Protein AF-A0A920BZV1-F1 (afdb_monomer_lite)

Radius of gyration: 16.56 Å; chains: 1; bounding box: 39×36×45 Å

Secondary structure (DSSP, 8-state):
----SS-SSEEEEEEE-S-HHHHHHHHHHHTT----TTS--SSEEEE---SSSEEEEE--TT-TT---S--SS-SEEE--S-HHHHHHHHHHTTPPPSS-------

Sequence (106 aa):
MEKTAIKNQMNSVFVHVTNLKASAKWYCDLLALQVDLDKIVSPVFNVPVVGTTSLTLDDHAFDPDFQHKPSLSAIFNFYTSDIDEAYYWVEEKGIELCEKLREQAI

Structure (mmCIF, N/CA/C/O backbone):
data_AF-A0A920BZV1-F1
#
_entry.id   AF-A0A920BZV1-F1
#
loop_
_atom_site.group_PDB
_atom_site.id
_atom_site.type_symbol
_atom_site.label_atom_id
_atom_site.label_alt_id
_atom_site.label_comp_id
_atom_site.label_asym_id
_atom_site.label_entity_id
_atom_site.label_seq_id
_atom_site.pdbx_PDB_ins_code
_atom_site.Cartn_x
_atom_site.Cartn_y
_atom_site.Cartn_z
_atom_site.occupancy
_atom_site.B_iso_or_equiv
_atom_site.auth_seq_id
_atom_site.auth_comp_id
_atom_site.auth_asym_id
_atom_site.auth_atom_id
_atom_site.pdbx_PDB_model_num
ATOM 1 N N . MET A 1 1 ? -21.472 -3.747 19.880 1.00 49.97 1 MET A N 1
ATOM 2 C CA . MET A 1 1 ? -20.075 -3.560 19.438 1.00 49.97 1 MET A CA 1
ATOM 3 C C . MET A 1 1 ? -19.774 -2.086 19.607 1.00 49.97 1 MET A C 1
ATOM 5 O O . MET A 1 1 ? -20.608 -1.297 19.177 1.00 49.97 1 MET A O 1
ATOM 9 N N . GLU A 1 2 ? -18.690 -1.713 20.287 1.00 58.50 2 GLU A N 1
ATOM 10 C CA . GLU A 1 2 ? -18.301 -0.299 20.352 1.00 58.50 2 GLU A CA 1
ATOM 11 C C . GLU A 1 2 ? -18.078 0.240 18.936 1.00 58.50 2 GLU A C 1
ATOM 13 O O . GLU A 1 2 ? -17.538 -0.454 18.070 1.00 58.50 2 GLU A O 1
ATOM 18 N N . LYS A 1 3 ? -18.545 1.465 18.693 1.00 70.62 3 LYS A N 1
ATOM 19 C CA . LYS A 1 3 ? -18.282 2.182 17.450 1.00 70.62 3 LYS A CA 1
ATOM 20 C C . LYS A 1 3 ? -16.810 2.604 17.493 1.00 70.62 3 LYS A C 1
ATOM 22 O O . LYS A 1 3 ? -16.430 3.356 18.378 1.00 70.62 3 LYS A O 1
ATOM 27 N N . THR A 1 4 ? -15.993 2.073 16.588 1.00 83.38 4 THR A N 1
ATOM 28 C CA . THR A 1 4 ? -14.584 2.458 16.420 1.00 83.38 4 THR A CA 1
ATOM 29 C C . THR A 1 4 ? -14.441 3.249 15.127 1.00 83.38 4 THR A C 1
ATOM 31 O O . THR A 1 4 ? -15.018 2.856 14.110 1.00 83.38 4 THR A O 1
ATOM 34 N N . ALA A 1 5 ? -13.676 4.340 15.162 1.00 93.06 5 ALA A N 1
ATOM 35 C CA . ALA A 1 5 ? -13.359 5.129 13.973 1.00 93.06 5 ALA A CA 1
ATOM 36 C C . ALA A 1 5 ? -12.414 4.375 13.016 1.00 93.06 5 ALA A C 1
ATOM 38 O O . ALA A 1 5 ? -12.453 4.563 11.806 1.00 93.06 5 ALA A O 1
ATOM 39 N N . ILE A 1 6 ? -11.618 3.439 13.546 1.00 94.81 6 ILE A N 1
ATOM 40 C CA . ILE A 1 6 ? -10.733 2.561 12.771 1.00 94.81 6 ILE A CA 1
ATOM 41 C C . ILE A 1 6 ? -11.358 1.171 12.703 1.00 94.81 6 ILE A C 1
ATOM 43 O O . ILE A 1 6 ? -11.597 0.539 13.739 1.00 94.81 6 ILE A O 1
ATOM 47 N N . LYS A 1 7 ? -11.623 0.667 11.496 1.00 93.75 7 LYS A N 1
ATOM 48 C CA . LYS A 1 7 ? -12.198 -0.669 11.315 1.00 93.75 7 LYS A CA 1
ATOM 49 C C . LYS A 1 7 ? -11.130 -1.740 11.503 1.00 93.75 7 LYS A C 1
ATOM 51 O O . LYS A 1 7 ? -9.989 -1.584 11.076 1.00 93.75 7 LYS A O 1
ATOM 56 N N . ASN A 1 8 ? -11.536 -2.883 12.054 1.00 93.88 8 ASN A N 1
ATOM 57 C CA . ASN A 1 8 ? -10.738 -4.110 12.035 1.00 93.88 8 ASN A CA 1
ATOM 58 C C . ASN A 1 8 ? -10.724 -4.711 10.613 1.00 93.88 8 ASN A C 1
ATOM 60 O O . ASN A 1 8 ? -11.364 -5.725 10.341 1.00 93.88 8 ASN A O 1
ATOM 64 N N . GLN A 1 9 ? -10.078 -4.004 9.686 1.00 94.94 9 GLN A N 1
ATOM 65 C CA . GLN A 1 9 ? -9.972 -4.333 8.270 1.00 94.94 9 GLN A CA 1
ATOM 66 C C . GLN A 1 9 ? -8.687 -3.706 7.720 1.00 94.94 9 GLN A C 1
ATOM 68 O O . GLN A 1 9 ? -8.476 -2.503 7.867 1.00 94.94 9 GLN A O 1
ATOM 73 N N . MET A 1 10 ? -7.848 -4.500 7.054 1.00 95.31 10 MET A N 1
ATOM 74 C CA . MET A 1 10 ? -6.709 -3.964 6.303 1.00 95.31 10 MET A CA 1
ATOM 75 C C . MET A 1 10 ? -7.201 -3.222 5.062 1.00 95.31 10 MET A C 1
ATOM 77 O O . MET A 1 10 ? -8.041 -3.744 4.324 1.00 95.31 10 MET A O 1
ATOM 81 N N . ASN A 1 11 ? -6.648 -2.040 4.809 1.00 95.94 11 ASN A N 1
ATOM 82 C CA . ASN A 1 11 ? -6.991 -1.244 3.635 1.00 95.94 11 ASN A CA 1
ATOM 83 C C . ASN A 1 11 ? -5.925 -1.342 2.537 1.00 95.94 11 ASN A C 1
ATOM 85 O O . ASN A 1 11 ? -6.267 -1.690 1.413 1.00 95.94 11 ASN A O 1
ATOM 89 N N . SER A 1 12 ? -4.644 -1.145 2.852 1.00 95.25 12 SER A N 1
ATOM 90 C CA . SER A 1 12 ? -3.562 -1.321 1.873 1.00 95.25 12 SER A CA 1
ATOM 91 C C . SER A 1 12 ? -2.326 -1.964 2.483 1.00 95.25 12 SER A C 1
ATOM 93 O O . SER A 1 12 ? -2.041 -1.740 3.659 1.00 95.25 12 SER A O 1
ATOM 95 N N . VAL A 1 13 ? -1.591 -2.718 1.665 1.00 95.88 13 VAL A N 1
ATOM 96 C CA . VAL A 1 13 ? -0.232 -3.209 1.926 1.00 95.88 13 VAL A CA 1
ATOM 97 C C . VAL A 1 13 ? 0.732 -2.548 0.941 1.00 95.88 13 VAL A C 1
ATOM 99 O O . VAL A 1 13 ? 0.457 -2.481 -0.259 1.00 95.88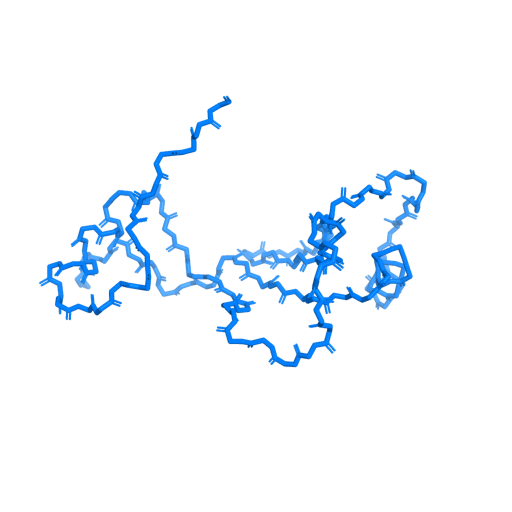 13 VAL A O 1
ATOM 102 N N . PHE A 1 14 ? 1.874 -2.097 1.450 1.00 93.94 14 PHE A N 1
ATOM 103 C CA . PHE A 1 14 ? 2.935 -1.444 0.693 1.00 93.94 14 PHE A CA 1
ATOM 104 C C . PHE A 1 14 ? 4.163 -2.351 0.625 1.00 93.94 14 PHE A C 1
ATOM 106 O O . PHE A 1 14 ? 4.606 -2.896 1.638 1.00 93.94 14 PHE A O 1
ATOM 113 N N . VAL A 1 15 ? 4.734 -2.498 -0.568 1.00 92.88 15 VAL A N 1
ATOM 114 C CA . VAL A 1 15 ? 5.970 -3.249 -0.798 1.00 92.88 15 VAL A CA 1
ATOM 115 C C . VAL A 1 15 ? 6.990 -2.320 -1.435 1.00 92.88 15 VAL A C 1
ATOM 117 O O . VAL A 1 15 ? 6.830 -1.897 -2.579 1.00 92.88 15 VAL A O 1
ATOM 120 N N . HIS A 1 16 ? 8.062 -2.030 -0.701 1.00 92.44 16 HIS A N 1
ATOM 121 C CA . HIS A 1 16 ? 9.178 -1.263 -1.241 1.00 92.44 16 HIS A CA 1
ATOM 122 C C . HIS A 1 16 ? 9.983 -2.123 -2.213 1.00 92.44 16 HIS A C 1
ATOM 124 O O . HIS A 1 16 ? 10.434 -3.221 -1.866 1.00 92.44 16 HIS A O 1
ATOM 130 N N . VAL A 1 17 ? 10.202 -1.613 -3.418 1.00 92.38 17 VAL A N 1
ATOM 131 C CA . VAL A 1 17 ? 10.906 -2.308 -4.498 1.00 92.38 17 VAL A CA 1
ATOM 132 C C . VAL A 1 17 ? 12.051 -1.451 -5.019 1.00 92.38 17 VAL A C 1
ATOM 134 O O . VAL A 1 17 ? 12.026 -0.239 -4.915 1.00 92.38 17 VAL A O 1
ATOM 137 N N . THR A 1 18 ? 13.082 -2.063 -5.592 1.00 90.81 18 THR A N 1
ATOM 138 C CA . THR A 1 18 ? 14.198 -1.313 -6.204 1.00 90.81 18 THR A CA 1
ATOM 139 C C . THR A 1 18 ? 13.978 -1.024 -7.687 1.00 90.81 18 THR A C 1
ATOM 141 O O . THR A 1 18 ? 14.704 -0.240 -8.290 1.00 90.81 18 THR A O 1
ATOM 144 N N . ASN A 1 19 ? 13.002 -1.693 -8.305 1.00 94.06 19 ASN A N 1
ATOM 145 C CA . ASN A 1 19 ? 12.651 -1.517 -9.707 1.00 94.06 19 ASN A CA 1
ATOM 146 C C . ASN A 1 19 ? 11.147 -1.736 -9.886 1.00 94.06 19 ASN A C 1
ATOM 148 O O . ASN A 1 19 ? 10.668 -2.878 -9.844 1.00 94.06 19 ASN A O 1
ATOM 152 N N . LEU A 1 20 ? 10.408 -0.642 -10.089 1.00 96.56 20 LEU A N 1
ATOM 153 C CA . LEU A 1 20 ? 8.949 -0.661 -10.155 1.00 96.56 20 LEU A CA 1
ATOM 154 C C . LEU A 1 20 ? 8.426 -1.513 -11.310 1.00 96.56 20 LEU A C 1
ATOM 156 O O . LEU A 1 20 ? 7.590 -2.388 -11.100 1.00 96.56 20 LEU A O 1
ATOM 160 N N . LYS A 1 21 ? 8.956 -1.315 -12.524 1.00 97.81 21 LYS A N 1
ATOM 161 C CA . LYS A 1 21 ? 8.501 -2.036 -13.723 1.00 97.81 21 LYS A CA 1
ATOM 162 C C . LYS A 1 21 ? 8.794 -3.532 -13.640 1.00 97.81 21 LYS A C 1
ATOM 164 O O . LYS A 1 21 ? 7.927 -4.338 -13.968 1.00 97.81 21 LYS A O 1
ATOM 169 N N . ALA A 1 22 ? 9.988 -3.914 -13.181 1.00 97.81 22 ALA A N 1
ATOM 170 C CA . ALA A 1 22 ? 10.347 -5.322 -13.017 1.00 97.81 22 ALA A CA 1
ATOM 171 C C . ALA A 1 22 ? 9.461 -6.011 -11.968 1.00 97.81 22 ALA A C 1
ATOM 173 O O . ALA A 1 22 ? 8.997 -7.129 -12.187 1.00 97.81 22 ALA A O 1
ATOM 174 N N . SER A 1 23 ? 9.177 -5.322 -10.862 1.00 97.94 23 SER A N 1
ATOM 175 C CA . SER A 1 23 ? 8.333 -5.854 -9.789 1.00 97.94 23 SER A CA 1
ATOM 176 C C . SER A 1 23 ? 6.870 -5.952 -10.212 1.00 97.94 23 SER A C 1
ATOM 178 O O . SER A 1 23 ? 6.239 -6.984 -10.001 1.00 97.94 23 SER A O 1
ATOM 180 N N . ALA A 1 24 ? 6.340 -4.923 -10.876 1.00 98.12 24 ALA A N 1
ATOM 181 C CA . ALA A 1 24 ? 4.990 -4.938 -11.428 1.00 98.12 24 ALA A CA 1
ATOM 182 C C . ALA A 1 24 ? 4.807 -6.074 -12.437 1.00 98.12 24 ALA A C 1
ATOM 184 O O . ALA A 1 24 ? 3.824 -6.808 -12.356 1.00 98.12 24 ALA A O 1
ATOM 185 N N . LYS A 1 25 ? 5.784 -6.277 -13.333 1.00 98.44 25 LYS A N 1
ATOM 186 C CA . LYS A 1 25 ? 5.800 -7.426 -14.242 1.00 98.44 25 LYS A CA 1
ATOM 187 C C . LYS A 1 25 ? 5.726 -8.741 -13.463 1.00 98.44 25 LYS A C 1
ATOM 189 O O . LYS A 1 25 ? 4.882 -9.571 -13.766 1.00 98.44 25 LYS A O 1
ATOM 194 N N . TRP A 1 26 ? 6.576 -8.912 -12.451 1.00 98.50 26 TRP A N 1
ATOM 195 C CA . TRP A 1 26 ? 6.638 -10.144 -11.665 1.00 98.50 26 TRP A CA 1
ATOM 196 C C . TRP A 1 26 ? 5.312 -10.469 -10.962 1.00 98.50 26 TRP A C 1
ATOM 198 O O . TRP A 1 26 ? 4.815 -11.586 -11.089 1.00 98.50 26 TRP A O 1
ATOM 208 N N . TYR A 1 27 ? 4.708 -9.497 -10.267 1.00 98.25 27 TYR A N 1
ATOM 209 C CA . TYR A 1 27 ? 3.425 -9.701 -9.581 1.00 98.25 27 TYR A CA 1
ATOM 210 C C . TYR A 1 27 ? 2.283 -9.964 -10.565 1.00 98.25 27 TYR A C 1
ATOM 212 O O . TYR A 1 27 ? 1.471 -10.858 -10.332 1.00 98.25 27 TYR A O 1
ATOM 220 N N . CYS A 1 28 ? 2.213 -9.210 -11.664 1.00 98.12 28 CYS A N 1
ATOM 221 C CA . CYS A 1 28 ? 1.168 -9.403 -12.664 1.00 98.12 28 CYS A CA 1
ATOM 222 C C . CYS A 1 28 ? 1.299 -10.759 -13.366 1.00 98.12 28 CYS A C 1
ATOM 224 O O . CYS A 1 28 ? 0.300 -11.461 -13.488 1.00 98.12 28 CYS A O 1
ATOM 226 N N . ASP A 1 29 ? 2.514 -11.177 -13.731 1.00 98.25 29 ASP A N 1
ATOM 227 C CA . ASP A 1 29 ? 2.765 -12.503 -14.305 1.00 98.25 29 ASP A CA 1
ATOM 228 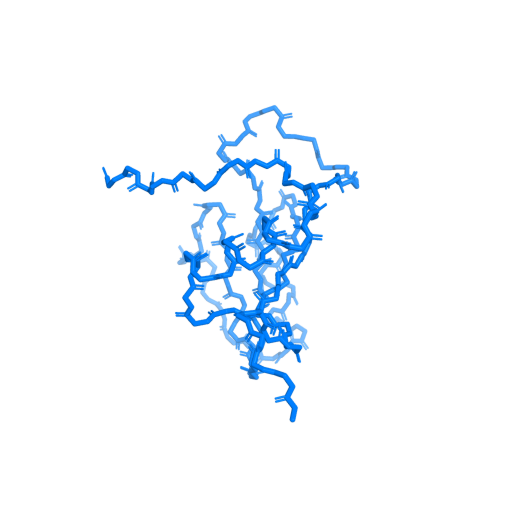C C . ASP A 1 29 ? 2.346 -13.619 -13.336 1.00 98.25 29 ASP A C 1
ATOM 230 O O . ASP A 1 29 ? 1.641 -14.549 -13.730 1.00 98.25 29 ASP A O 1
ATOM 234 N N . LEU A 1 30 ? 2.734 -13.512 -12.057 1.00 98.19 30 LEU A N 1
ATOM 235 C CA . LEU A 1 30 ? 2.384 -14.483 -11.014 1.00 98.19 30 LEU A CA 1
ATOM 236 C C . LEU A 1 30 ? 0.865 -14.640 -10.851 1.00 98.19 30 LEU A C 1
ATOM 238 O O . LEU A 1 30 ? 0.377 -15.742 -10.604 1.00 98.19 30 LEU A O 1
ATOM 242 N N . LEU A 1 31 ? 0.125 -13.539 -10.977 1.00 97.44 31 LEU A N 1
ATOM 243 C CA . LEU A 1 31 ? -1.321 -13.479 -10.764 1.00 97.44 31 LEU A CA 1
ATOM 244 C C . LEU A 1 31 ? -2.137 -13.601 -12.060 1.00 97.44 31 LEU A C 1
ATOM 246 O O . LEU A 1 31 ? -3.356 -13.440 -12.023 1.00 97.44 31 LEU A O 1
ATOM 250 N N . ALA A 1 32 ? -1.488 -13.877 -13.195 1.00 97.88 32 ALA A N 1
ATOM 251 C CA . ALA A 1 32 ? -2.111 -13.915 -14.520 1.00 97.88 32 ALA A CA 1
ATOM 252 C C . ALA A 1 32 ? -2.862 -12.614 -14.895 1.00 97.88 32 ALA A C 1
ATOM 254 O O . ALA A 1 32 ? -3.905 -12.641 -15.552 1.00 97.88 32 ALA A O 1
ATOM 255 N N . LEU A 1 33 ? -2.320 -11.463 -14.490 1.00 97.69 33 LEU A N 1
ATOM 256 C CA . LEU A 1 33 ? -2.826 -10.128 -14.803 1.00 97.69 33 LEU A CA 1
ATOM 257 C C . LEU A 1 33 ? -2.110 -9.552 -16.029 1.00 97.69 33 LEU A C 1
ATOM 259 O O . LEU A 1 33 ? -0.900 -9.692 -16.191 1.00 97.69 33 LEU A O 1
ATOM 263 N N . GLN A 1 34 ? -2.856 -8.848 -16.878 1.00 96.94 34 GLN A N 1
ATOM 264 C CA . GLN A 1 34 ? -2.273 -8.093 -17.986 1.00 96.94 34 GLN A CA 1
ATOM 265 C C . GLN A 1 34 ? -1.729 -6.758 -17.477 1.00 96.94 34 GLN A C 1
ATOM 267 O O . GLN A 1 34 ? -2.419 -6.043 -16.748 1.00 96.94 34 GLN A O 1
ATOM 272 N N . VAL A 1 35 ? -0.511 -6.403 -17.886 1.00 96.94 35 VAL A N 1
ATOM 273 C CA . VAL A 1 35 ? 0.118 -5.134 -17.513 1.00 96.94 35 VAL A CA 1
ATOM 274 C C . VAL A 1 35 ? 0.878 -4.530 -18.687 1.00 96.94 35 VAL A C 1
ATOM 276 O O . VAL A 1 35 ? 1.619 -5.210 -19.392 1.00 96.94 35 VAL A O 1
ATOM 279 N N . ASP A 1 36 ? 0.687 -3.231 -18.884 1.00 97.38 36 ASP A N 1
ATOM 280 C CA . ASP A 1 36 ? 1.399 -2.429 -19.872 1.00 97.38 36 ASP A CA 1
ATOM 281 C C . ASP A 1 36 ? 2.525 -1.670 -19.159 1.00 97.38 36 ASP A C 1
ATOM 283 O O . ASP A 1 36 ? 2.281 -0.685 -18.458 1.00 97.38 36 ASP A O 1
ATOM 287 N N . LEU A 1 37 ? 3.760 -2.165 -19.287 1.00 96.81 37 LEU A N 1
ATOM 288 C CA . LEU A 1 37 ? 4.919 -1.627 -18.565 1.00 96.81 37 LEU A CA 1
ATOM 289 C C . LEU A 1 37 ? 5.289 -0.201 -18.996 1.00 96.81 37 LEU A C 1
ATOM 291 O O . LEU A 1 37 ? 5.990 0.494 -18.254 1.00 96.81 37 LEU A O 1
ATOM 295 N N . ASP A 1 38 ? 4.828 0.259 -20.159 1.00 96.88 38 ASP A N 1
ATOM 296 C CA . ASP A 1 38 ? 5.081 1.621 -20.636 1.00 96.88 38 ASP A CA 1
ATOM 297 C C . ASP A 1 38 ? 4.179 2.644 -19.941 1.00 96.88 38 ASP A C 1
ATOM 299 O O . ASP A 1 38 ? 4.548 3.812 -19.827 1.00 96.88 38 ASP A O 1
ATOM 303 N N . LYS A 1 39 ? 3.046 2.195 -19.388 1.00 95.94 39 LYS A N 1
ATOM 304 C CA . LYS A 1 39 ? 2.129 3.022 -18.590 1.00 95.94 39 LYS A CA 1
ATOM 305 C C . LYS A 1 39 ? 2.487 3.092 -17.108 1.00 95.94 39 LYS A C 1
ATOM 307 O O . LYS A 1 39 ? 1.861 3.850 -16.373 1.00 95.94 39 LYS A O 1
ATOM 312 N N . ILE A 1 40 ? 3.465 2.309 -16.655 1.00 96.25 40 ILE A N 1
ATOM 313 C CA . ILE A 1 40 ? 3.928 2.346 -15.267 1.00 96.25 40 ILE A CA 1
ATOM 314 C C . ILE A 1 40 ? 4.879 3.524 -15.088 1.00 96.25 40 ILE A C 1
ATOM 316 O O . ILE A 1 40 ? 5.920 3.597 -15.749 1.00 96.25 40 ILE A O 1
ATOM 320 N N . VAL A 1 41 ? 4.526 4.406 -14.155 1.00 95.12 41 VAL A N 1
ATOM 321 C CA . VAL A 1 41 ? 5.276 5.616 -13.814 1.00 95.12 41 VAL A CA 1
ATOM 322 C C . VAL A 1 41 ? 5.598 5.588 -12.324 1.00 95.12 41 VAL A C 1
ATOM 324 O O . VAL A 1 41 ? 4.729 5.296 -11.508 1.00 95.12 41 VAL A O 1
ATOM 327 N N . SER A 1 42 ? 6.850 5.881 -11.985 1.00 94.25 42 SER A N 1
ATOM 328 C CA . SER A 1 42 ? 7.304 6.038 -10.604 1.00 94.25 42 SER A CA 1
ATOM 329 C C . SER A 1 42 ? 6.568 7.188 -9.888 1.00 94.25 42 SER A C 1
ATOM 331 O O . SER A 1 42 ? 6.154 8.145 -10.547 1.00 94.25 42 SER A O 1
ATOM 333 N N . PRO A 1 43 ? 6.416 7.139 -8.552 1.00 94.31 43 PRO A N 1
ATOM 334 C CA . PRO A 1 43 ? 7.049 6.167 -7.657 1.00 94.31 43 PRO A CA 1
ATOM 335 C C . PRO A 1 43 ? 6.224 4.912 -7.360 1.00 94.31 43 PRO A C 1
ATOM 337 O O . PRO A 1 43 ? 6.767 3.913 -6.898 1.00 94.31 43 PRO A O 1
ATOM 340 N N . VAL A 1 44 ? 4.920 4.928 -7.649 1.00 95.44 44 VAL A N 1
ATOM 341 C CA . VAL A 1 44 ? 3.998 3.889 -7.176 1.00 95.44 44 VAL A CA 1
ATOM 342 C C . VAL A 1 44 ? 3.267 3.159 -8.295 1.00 95.44 44 VAL A C 1
ATOM 344 O O . VAL A 1 44 ? 2.830 3.749 -9.281 1.00 95.44 44 VAL A O 1
ATOM 347 N N . PHE A 1 45 ? 3.050 1.860 -8.096 1.00 97.25 45 PHE A N 1
ATOM 348 C CA . PHE A 1 45 ? 2.184 1.032 -8.930 1.00 97.25 45 PHE A CA 1
ATOM 349 C C . PHE A 1 45 ? 1.220 0.230 -8.056 1.00 97.25 45 PHE A C 1
ATOM 351 O O . PHE A 1 45 ? 1.641 -0.570 -7.222 1.00 97.25 45 PHE A O 1
ATOM 358 N N . ASN A 1 46 ? -0.082 0.410 -8.275 1.00 97.19 46 ASN A N 1
ATOM 359 C CA . ASN A 1 46 ? -1.113 -0.392 -7.624 1.00 97.19 46 ASN A CA 1
ATOM 360 C C . ASN A 1 46 ? -1.389 -1.643 -8.459 1.00 97.19 46 ASN A C 1
ATOM 362 O O . ASN A 1 46 ? -1.892 -1.548 -9.580 1.00 97.19 46 ASN A O 1
ATOM 366 N N . VAL A 1 47 ? -1.075 -2.814 -7.907 1.00 97.62 47 VAL A N 1
ATOM 367 C CA . VAL A 1 47 ? -1.383 -4.091 -8.554 1.00 97.62 47 VAL A CA 1
ATOM 368 C C . VAL A 1 47 ? -2.908 -4.263 -8.550 1.00 97.62 47 VAL A C 1
ATOM 370 O O . VAL A 1 47 ? -3.513 -4.114 -7.484 1.00 97.62 47 VAL A O 1
ATOM 373 N N . PRO A 1 48 ? -3.558 -4.581 -9.688 1.00 96.06 48 PRO A N 1
ATOM 374 C CA . PRO A 1 48 ? -5.017 -4.665 -9.782 1.00 96.06 48 PRO A CA 1
ATOM 375 C C . PRO A 1 48 ? -5.548 -5.985 -9.195 1.00 96.06 48 PRO A C 1
ATOM 377 O O . PRO A 1 48 ? -6.180 -6.792 -9.876 1.00 96.06 48 PRO A O 1
ATOM 380 N N . VAL A 1 49 ? -5.247 -6.224 -7.919 1.00 96.19 49 VAL A N 1
ATOM 381 C CA . VAL A 1 49 ? -5.741 -7.361 -7.142 1.00 96.19 49 VAL A CA 1
ATOM 382 C C . VAL A 1 49 ? -7.228 -7.196 -6.828 1.00 96.19 49 VAL A C 1
ATOM 384 O O . VAL A 1 49 ? -7.740 -6.083 -6.718 1.00 96.19 49 VAL A O 1
ATOM 387 N N . VAL A 1 50 ? -7.930 -8.316 -6.663 1.00 95.81 50 VAL A N 1
ATOM 388 C CA . VAL A 1 50 ? -9.337 -8.330 -6.243 1.00 95.81 50 VAL A CA 1
ATOM 389 C C . VAL A 1 50 ? -9.446 -8.442 -4.723 1.00 95.81 50 VAL A C 1
ATOM 391 O O . VAL A 1 50 ? -8.673 -9.160 -4.092 1.00 95.81 50 VAL A O 1
ATOM 394 N N . GLY A 1 51 ? -10.437 -7.770 -4.136 1.00 93.94 51 GLY A N 1
ATOM 395 C CA . GLY A 1 51 ? -10.707 -7.808 -2.699 1.00 93.94 51 GLY A CA 1
ATOM 396 C C . GLY A 1 51 ? -10.802 -6.417 -2.082 1.00 93.94 51 GLY A C 1
ATOM 397 O O . GLY A 1 51 ? -10.906 -5.414 -2.781 1.00 93.94 51 GLY A O 1
ATOM 398 N N . THR A 1 52 ? -10.799 -6.367 -0.752 1.00 93.81 52 THR A N 1
ATOM 399 C CA . THR A 1 52 ? -10.920 -5.121 0.024 1.00 93.81 52 THR A CA 1
ATOM 400 C C . THR A 1 52 ? -9.580 -4.491 0.388 1.00 93.81 52 THR A C 1
ATOM 402 O O . THR A 1 52 ? -9.572 -3.409 0.965 1.00 93.81 52 THR A O 1
ATOM 405 N N . THR A 1 53 ? -8.467 -5.177 0.118 1.00 96.19 53 THR A N 1
ATOM 406 C CA . THR A 1 53 ? -7.117 -4.731 0.474 1.00 96.19 53 THR A CA 1
ATOM 407 C C . THR A 1 53 ? -6.299 -4.530 -0.792 1.00 96.19 53 THR A C 1
ATOM 409 O O . THR A 1 53 ? -6.175 -5.455 -1.595 1.00 96.19 53 THR A O 1
ATOM 412 N N . SER A 1 54 ? -5.742 -3.334 -0.971 1.00 95.88 54 SER A N 1
ATOM 413 C CA . SER A 1 54 ? -4.866 -3.020 -2.100 1.00 95.88 54 SER A CA 1
ATOM 414 C C . SER A 1 54 ? -3.428 -3.479 -1.868 1.00 95.88 54 SER A C 1
ATOM 416 O O . SER A 1 54 ? -2.965 -3.595 -0.732 1.00 95.88 54 SER A O 1
ATOM 418 N N . LEU A 1 55 ? -2.717 -3.711 -2.973 1.00 97.19 55 L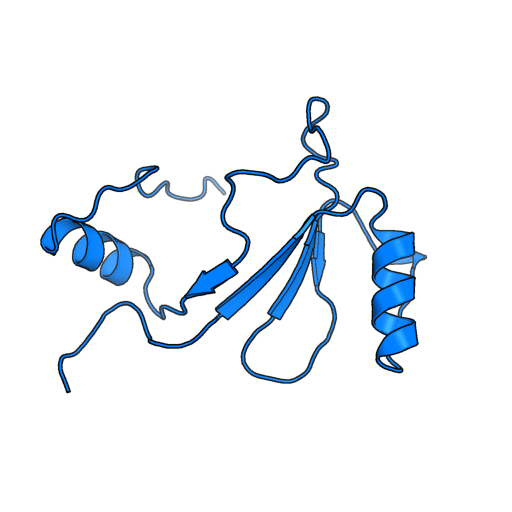EU A N 1
ATOM 419 C CA . LEU A 1 55 ? -1.282 -3.970 -3.001 1.00 97.19 55 LEU A CA 1
ATOM 420 C C . LEU A 1 55 ? -0.590 -2.867 -3.807 1.00 97.19 55 LEU A C 1
ATOM 422 O O . LEU A 1 55 ? -0.791 -2.763 -5.019 1.00 97.19 55 LEU A O 1
ATOM 426 N N . THR A 1 56 ? 0.239 -2.075 -3.135 1.00 97.00 56 THR A N 1
ATOM 427 C CA . THR A 1 56 ? 1.000 -0.973 -3.732 1.00 97.00 56 THR A CA 1
ATOM 428 C C . THR A 1 56 ? 2.487 -1.308 -3.732 1.00 97.00 56 THR A C 1
ATOM 430 O O . THR A 1 56 ? 3.057 -1.636 -2.692 1.00 97.00 56 THR A O 1
ATOM 433 N N . LEU A 1 57 ? 3.123 -1.216 -4.897 1.00 96.12 57 LEU A N 1
ATOM 434 C CA . LEU A 1 57 ? 4.577 -1.250 -5.047 1.00 96.12 57 LEU A CA 1
ATOM 435 C C . LEU A 1 57 ? 5.095 0.189 -5.049 1.00 96.12 57 LEU A C 1
ATOM 437 O O . LEU A 1 57 ? 4.523 1.012 -5.760 1.00 96.12 57 LEU A O 1
ATOM 441 N N . ASP A 1 58 ? 6.152 0.474 -4.294 1.00 94.06 58 ASP A N 1
ATOM 442 C CA . ASP A 1 58 ? 6.766 1.806 -4.197 1.00 94.06 58 ASP A CA 1
ATO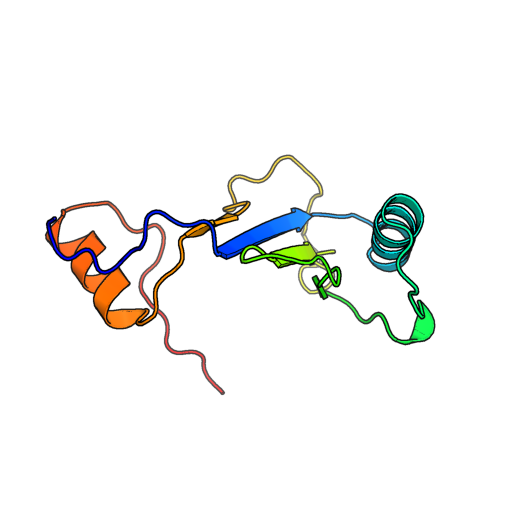M 443 C C . ASP A 1 58 ? 8.278 1.701 -4.420 1.00 94.06 58 ASP A C 1
ATOM 445 O O . ASP A 1 58 ? 8.954 0.942 -3.717 1.00 94.06 58 ASP A O 1
ATOM 449 N N . ASP A 1 59 ? 8.801 2.408 -5.422 1.00 92.88 59 ASP A N 1
ATOM 450 C CA . ASP A 1 59 ? 10.233 2.429 -5.730 1.00 92.88 59 ASP A CA 1
ATOM 451 C C . ASP A 1 59 ? 11.012 3.569 -5.073 1.00 92.88 59 ASP A C 1
ATOM 453 O O . ASP A 1 59 ? 12.231 3.636 -5.243 1.00 92.88 59 ASP A O 1
ATOM 457 N N . HIS A 1 60 ? 10.329 4.437 -4.317 1.00 88.19 60 HIS A N 1
ATOM 458 C CA . HIS A 1 60 ? 10.923 5.587 -3.635 1.00 88.19 60 HIS A CA 1
ATOM 459 C C . HIS A 1 60 ? 11.739 6.497 -4.563 1.00 88.19 60 HIS A C 1
ATOM 461 O O . HIS A 1 60 ? 12.629 7.206 -4.106 1.00 88.19 60 HIS A O 1
ATOM 467 N N . ALA A 1 61 ? 11.435 6.549 -5.868 1.00 84.44 61 ALA A N 1
ATOM 468 C CA . ALA A 1 61 ? 12.195 7.370 -6.821 1.00 84.44 61 ALA A CA 1
ATOM 469 C C . ALA A 1 61 ? 12.172 8.883 -6.510 1.00 84.44 61 ALA A C 1
ATOM 471 O O . ALA A 1 61 ? 12.943 9.642 -7.096 1.00 84.44 61 ALA A O 1
ATOM 472 N N . PHE A 1 62 ? 11.285 9.333 -5.617 1.00 83.69 62 PHE A N 1
ATOM 473 C CA . PHE A 1 62 ? 11.238 10.711 -5.128 1.00 83.69 62 PHE A CA 1
ATOM 474 C C . PHE A 1 62 ? 12.304 11.019 -4.062 1.00 83.69 62 PHE A C 1
ATOM 476 O O . PHE A 1 62 ? 12.578 12.193 -3.818 1.00 83.69 62 PHE A O 1
ATOM 483 N N . ASP A 1 63 ? 12.889 9.997 -3.432 1.00 80.94 63 ASP A N 1
ATOM 484 C CA . ASP A 1 63 ? 13.880 10.125 -2.366 1.00 80.94 63 ASP A CA 1
ATOM 485 C C . ASP A 1 63 ? 15.259 9.641 -2.864 1.00 80.94 63 ASP A C 1
ATOM 4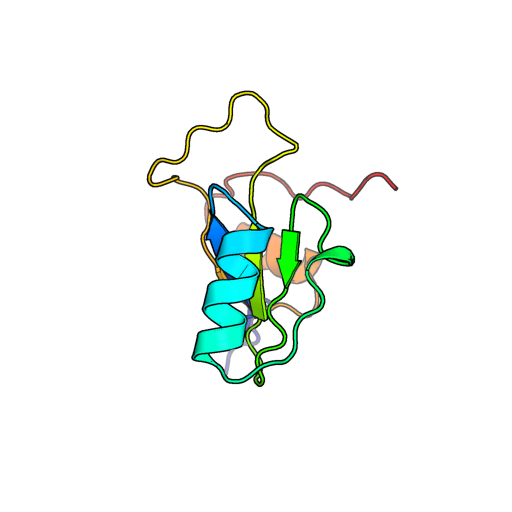87 O O . ASP A 1 63 ? 15.521 8.435 -2.912 1.00 80.94 63 ASP A O 1
ATOM 491 N N . PRO A 1 64 ? 16.166 10.561 -3.251 1.00 78.44 64 PRO A N 1
ATOM 492 C CA . PRO A 1 64 ? 17.496 10.196 -3.740 1.00 78.44 64 PRO A CA 1
ATOM 493 C C . PRO A 1 64 ? 18.381 9.555 -2.661 1.00 78.44 64 PRO A C 1
ATOM 495 O O . PRO A 1 64 ? 19.365 8.896 -3.005 1.00 78.44 64 PRO A O 1
ATOM 498 N N . ASP A 1 65 ? 18.040 9.726 -1.381 1.00 82.44 65 ASP A N 1
ATOM 499 C CA . ASP A 1 65 ? 18.769 9.166 -0.245 1.00 82.44 65 ASP A CA 1
ATOM 500 C C . ASP A 1 65 ? 18.183 7.817 0.211 1.00 82.44 65 ASP A C 1
ATOM 502 O O . ASP A 1 65 ? 18.736 7.172 1.114 1.00 82.44 65 ASP A O 1
ATOM 506 N N . PHE A 1 66 ? 17.106 7.344 -0.431 1.00 80.44 66 PHE A N 1
ATOM 507 C CA . PHE A 1 66 ? 16.444 6.099 -0.068 1.00 80.44 66 PHE A CA 1
ATOM 508 C C . PHE A 1 66 ? 17.410 4.910 -0.104 1.00 80.44 66 PHE A C 1
ATOM 510 O O . PHE A 1 66 ? 18.104 4.628 -1.085 1.00 80.44 66 PHE A O 1
ATOM 517 N N . GLN A 1 67 ? 17.425 4.155 0.992 1.00 78.00 67 GLN A N 1
ATOM 518 C CA . GLN A 1 67 ? 18.173 2.912 1.115 1.00 78.00 67 GLN A CA 1
ATOM 519 C C . GLN A 1 67 ? 17.181 1.757 1.187 1.00 78.00 67 GLN A C 1
ATOM 521 O O . GLN A 1 67 ? 16.419 1.662 2.150 1.00 78.00 67 GLN A O 1
ATOM 526 N N . HIS A 1 68 ? 17.232 0.836 0.219 1.00 76.56 68 HIS A N 1
ATOM 527 C CA . HIS A 1 68 ? 16.418 -0.385 0.245 1.00 76.56 68 HIS A CA 1
ATOM 528 C C . HIS A 1 68 ? 16.918 -1.330 1.346 1.00 76.56 68 HIS A C 1
ATOM 530 O O . HIS A 1 68 ? 17.747 -2.217 1.145 1.00 76.56 68 HIS A O 1
ATOM 536 N N . LYS A 1 69 ? 16.458 -1.060 2.563 1.00 77.50 69 LYS A N 1
ATOM 537 C CA . LYS A 1 69 ? 16.702 -1.812 3.792 1.00 77.50 69 LYS A CA 1
ATOM 538 C C . LYS A 1 69 ? 15.346 -2.056 4.455 1.00 77.50 69 LYS A C 1
ATOM 540 O O . LYS A 1 69 ? 14.407 -1.308 4.177 1.00 77.50 69 LYS A O 1
ATOM 545 N N . PRO A 1 70 ? 15.216 -3.071 5.327 1.00 68.62 70 PRO A N 1
ATOM 546 C CA . PRO A 1 70 ? 14.027 -3.218 6.159 1.00 68.62 70 PRO A CA 1
ATOM 547 C C . PRO A 1 70 ? 13.735 -1.889 6.868 1.00 68.62 70 PRO A C 1
ATOM 549 O O . PRO A 1 70 ? 14.519 -1.446 7.707 1.00 68.62 70 PRO A O 1
ATOM 552 N N . SER A 1 71 ? 12.666 -1.215 6.443 1.00 69.75 71 SER A N 1
ATOM 553 C CA . SER A 1 71 ? 12.315 0.112 6.939 1.00 69.75 71 SER A CA 1
ATOM 554 C C . SER A 1 71 ? 11.510 -0.003 8.230 1.00 69.75 71 SER A C 1
ATOM 556 O O . SER A 1 71 ? 10.778 -0.971 8.427 1.00 69.75 71 SER A O 1
ATOM 558 N N . LEU A 1 72 ? 11.612 1.015 9.085 1.00 71.50 72 LEU A N 1
ATOM 559 C CA . LEU A 1 72 ? 10.692 1.223 10.207 1.00 71.50 72 LEU A CA 1
ATOM 560 C C . LEU A 1 72 ? 9.343 1.815 9.754 1.00 71.50 72 LEU A C 1
ATOM 562 O O . LEU A 1 72 ? 8.436 1.962 10.568 1.00 71.50 72 LEU A O 1
ATOM 566 N N . SER A 1 73 ? 9.207 2.171 8.473 1.00 74.75 73 SER A N 1
ATOM 567 C CA . SER A 1 73 ? 7.962 2.679 7.895 1.00 74.75 73 SER A CA 1
ATOM 568 C C . SER A 1 73 ? 6.841 1.642 7.964 1.00 74.75 73 SER A C 1
ATOM 570 O O . SER A 1 73 ? 7.068 0.438 7.832 1.00 74.75 73 SER A O 1
ATOM 572 N N . ALA A 1 74 ? 5.608 2.123 8.116 1.00 82.19 74 ALA A N 1
ATOM 573 C CA . ALA A 1 74 ? 4.431 1.270 8.071 1.00 82.19 74 ALA A CA 1
ATOM 574 C C . ALA A 1 74 ? 4.321 0.563 6.708 1.00 82.19 74 ALA A C 1
ATOM 576 O O . ALA A 1 74 ? 4.317 1.207 5.663 1.00 82.19 74 ALA A O 1
ATO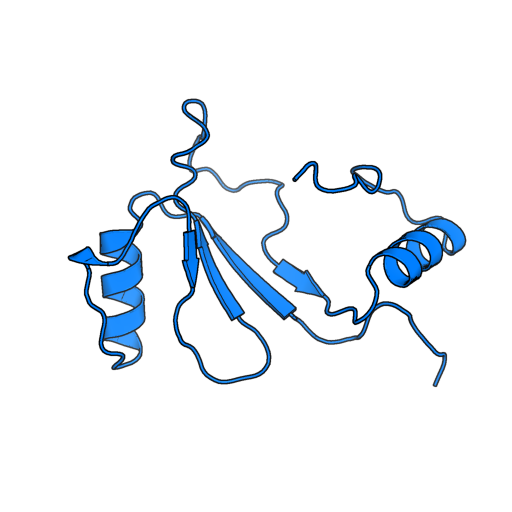M 577 N N . ILE A 1 75 ? 4.195 -0.765 6.729 1.00 89.88 75 ILE A N 1
ATOM 578 C CA . ILE A 1 75 ? 4.029 -1.592 5.519 1.00 89.88 75 ILE A CA 1
ATOM 579 C C . ILE A 1 75 ? 2.556 -1.871 5.193 1.00 89.88 75 ILE A C 1
ATOM 581 O O . ILE A 1 75 ? 2.252 -2.532 4.206 1.00 89.88 75 ILE A O 1
ATOM 585 N N . PHE A 1 76 ? 1.626 -1.394 6.022 1.00 94.44 76 PHE A N 1
ATOM 586 C CA . PHE A 1 76 ? 0.189 -1.491 5.787 1.00 94.44 76 PHE A CA 1
ATOM 587 C C . PHE A 1 76 ? -0.569 -0.400 6.550 1.00 94.44 76 PHE A C 1
ATOM 589 O O . PHE A 1 76 ? -0.009 0.261 7.425 1.00 94.44 76 PHE A O 1
ATOM 596 N N . ASN A 1 77 ? -1.859 -0.242 6.252 1.00 94.62 77 ASN A N 1
ATOM 597 C CA . ASN A 1 77 ? -2.779 0.569 7.051 1.00 94.62 77 ASN A CA 1
ATOM 598 C C . ASN A 1 77 ? -4.125 -0.134 7.290 1.00 94.62 77 ASN A C 1
ATOM 600 O O . ASN A 1 77 ? -4.541 -1.019 6.534 1.00 94.62 77 ASN A O 1
ATOM 604 N N . PHE A 1 78 ? -4.804 0.269 8.365 1.00 95.69 78 PHE A N 1
ATOM 605 C CA . PHE A 1 78 ? -6.186 -0.117 8.641 1.00 95.69 78 PHE A CA 1
ATOM 606 C C . PHE A 1 78 ? -7.165 0.834 7.951 1.00 95.69 78 PHE A C 1
ATOM 608 O O . PHE A 1 78 ? -6.859 2.001 7.714 1.00 95.69 78 PHE A O 1
ATOM 615 N N . TYR A 1 79 ? -8.358 0.333 7.641 1.00 95.44 79 TYR A N 1
ATOM 616 C CA . TYR A 1 79 ? -9.407 1.115 7.001 1.00 95.44 79 TYR A CA 1
ATOM 617 C C . TYR A 1 79 ? -10.077 2.087 7.982 1.00 95.44 79 TYR A C 1
ATOM 619 O O . TYR A 1 79 ? -10.560 1.677 9.041 1.00 95.44 79 TYR A O 1
ATOM 627 N N . THR A 1 80 ? -10.230 3.340 7.559 1.00 94.94 80 THR A N 1
ATOM 628 C CA . THR A 1 80 ? -11.197 4.299 8.110 1.00 94.94 80 THR A CA 1
ATOM 629 C C . THR A 1 80 ? -11.988 4.943 6.970 1.00 94.94 80 THR A C 1
ATOM 631 O O . THR A 1 80 ? -11.481 5.080 5.858 1.00 94.94 80 THR A O 1
ATOM 634 N N . SER A 1 81 ? -13.244 5.306 7.234 1.00 93.94 81 SER A N 1
ATOM 635 C CA . SER A 1 81 ? -14.050 6.132 6.323 1.00 93.94 81 SER A CA 1
ATOM 636 C C . SER A 1 81 ? -13.868 7.634 6.553 1.00 93.94 81 SER A C 1
ATOM 638 O O . SER A 1 81 ? -14.279 8.414 5.702 1.00 93.94 81 SER A O 1
ATOM 640 N N . ASP A 1 82 ? -13.281 8.019 7.687 1.00 93.62 82 ASP A N 1
ATOM 641 C CA . ASP A 1 82 ? -13.050 9.403 8.097 1.00 93.62 82 ASP A CA 1
ATOM 642 C C . ASP A 1 82 ? -11.696 9.475 8.824 1.00 93.62 82 ASP A C 1
ATOM 644 O O . ASP A 1 82 ? -11.488 8.832 9.861 1.00 93.62 82 ASP A O 1
ATOM 648 N N . ILE A 1 83 ? -10.729 10.167 8.220 1.00 92.25 83 ILE A N 1
ATOM 649 C CA . ILE A 1 83 ? -9.367 10.230 8.756 1.00 92.25 83 ILE A CA 1
ATOM 650 C C . ILE A 1 83 ? -9.277 11.135 9.988 1.00 92.25 83 ILE A C 1
ATOM 652 O O . ILE A 1 83 ? -8.485 10.845 10.885 1.00 92.25 83 ILE A O 1
ATOM 656 N N . ASP A 1 84 ? -10.125 12.160 10.071 1.00 92.69 84 ASP A N 1
ATOM 657 C CA . ASP A 1 84 ? -10.171 13.080 11.202 1.00 92.69 84 ASP A CA 1
ATOM 658 C C . ASP A 1 84 ? -10.786 12.375 12.420 1.00 92.69 84 ASP A C 1
ATOM 660 O O . ASP A 1 84 ? -10.210 12.401 13.510 1.00 92.69 84 ASP A O 1
ATOM 664 N N . GLU A 1 85 ? -11.892 11.637 12.231 1.00 93.94 85 GLU A N 1
ATOM 665 C CA . GLU A 1 85 ? -12.496 10.812 13.296 1.00 93.94 85 GLU A CA 1
ATOM 666 C C . GLU A 1 85 ? -11.499 9.752 13.801 1.00 93.94 85 GLU A C 1
ATOM 668 O O . GLU A 1 85 ? -11.379 9.527 15.006 1.00 93.94 85 GLU A O 1
ATOM 673 N N . ALA A 1 86 ? -10.745 9.117 12.895 1.00 93.88 86 ALA A N 1
ATOM 674 C CA . ALA A 1 86 ? -9.728 8.131 13.259 1.00 93.88 86 ALA A CA 1
ATOM 675 C C . ALA A 1 86 ? -8.561 8.740 14.045 1.00 93.88 86 ALA A C 1
ATOM 677 O O . ALA A 1 86 ? -8.093 8.123 15.002 1.00 93.88 86 ALA A O 1
ATOM 678 N N . TYR A 1 87 ? -8.105 9.932 13.665 1.00 92.94 87 TYR A N 1
ATOM 679 C CA . TYR A 1 87 ? -7.030 10.641 14.351 1.00 92.94 87 TYR A CA 1
ATOM 680 C C . TYR A 1 87 ? -7.416 10.992 15.791 1.00 92.94 87 TYR A C 1
ATOM 682 O O . TYR A 1 87 ? -6.724 10.580 16.725 1.00 92.94 87 TYR A O 1
ATOM 690 N N . TYR A 1 88 ? -8.559 11.657 15.986 1.00 92.06 88 TYR A N 1
ATOM 691 C CA . TYR A 1 88 ? -9.017 12.029 17.327 1.00 92.06 88 TYR A CA 1
ATOM 692 C C . TYR A 1 88 ? -9.319 10.806 18.197 1.00 92.06 88 TYR A C 1
ATOM 694 O O . TYR A 1 88 ? -8.988 10.797 19.378 1.00 92.06 88 TYR A O 1
ATOM 702 N N . TRP A 1 89 ? -9.850 9.728 17.614 1.00 93.31 89 TRP A N 1
ATOM 703 C CA . TRP A 1 89 ? -10.059 8.463 18.324 1.00 93.31 89 TRP A CA 1
ATOM 704 C C . TRP A 1 89 ? -8.758 7.853 18.876 1.00 93.31 89 TRP A C 1
ATOM 706 O O . TRP A 1 89 ? -8.754 7.264 19.960 1.00 93.31 89 TRP A O 1
ATOM 716 N N . VAL A 1 90 ? -7.647 7.970 18.140 1.00 92.81 90 VAL A N 1
ATOM 717 C CA . VAL A 1 90 ? -6.319 7.511 18.585 1.00 92.81 90 VAL A CA 1
ATOM 718 C C . VAL A 1 90 ? -5.778 8.424 19.692 1.00 92.81 90 VAL A C 1
ATOM 720 O O . VAL A 1 90 ? -5.290 7.908 20.702 1.00 92.81 90 VAL A O 1
ATOM 723 N N . GLU A 1 91 ? -5.935 9.747 19.555 1.00 91.62 91 GLU A N 1
ATOM 724 C CA . GLU A 1 91 ? -5.554 10.724 20.589 1.00 91.62 91 GLU A CA 1
ATOM 725 C C . GLU A 1 91 ? -6.323 10.515 21.903 1.00 91.62 91 GLU A C 1
ATOM 727 O O . GLU A 1 91 ? -5.712 10.446 22.970 1.00 91.62 91 GLU A O 1
ATOM 732 N N . GLU A 1 92 ? -7.648 10.344 21.847 1.00 93.25 92 GLU A N 1
ATOM 733 C CA . GLU A 1 92 ? -8.507 10.108 23.019 1.00 93.25 92 GLU A CA 1
ATOM 734 C C . GLU A 1 92 ? -8.142 8.821 23.770 1.00 93.25 92 GLU A C 1
ATOM 736 O O . GLU A 1 92 ? -8.307 8.731 24.989 1.00 93.25 92 GLU A O 1
ATOM 741 N N . LYS A 1 93 ? -7.610 7.819 23.060 1.00 92.75 93 LYS A N 1
ATOM 742 C CA . LYS A 1 93 ? -7.098 6.579 23.659 1.00 92.75 93 LYS A CA 1
ATOM 743 C C . LYS A 1 93 ? -5.704 6.722 24.274 1.00 92.75 93 LYS A C 1
ATOM 745 O O . LYS A 1 93 ? -5.222 5.757 24.868 1.00 92.75 93 LYS A O 1
ATOM 750 N N . GLY A 1 94 ? -5.059 7.883 24.149 1.00 94.25 94 GLY A N 1
ATOM 751 C CA . GLY A 1 94 ? -3.705 8.125 24.650 1.00 94.25 94 GLY A CA 1
ATOM 752 C C . GLY A 1 94 ? -2.631 7.322 23.913 1.00 94.25 94 GLY A C 1
ATOM 753 O O . GLY A 1 94 ? -1.587 7.024 24.492 1.00 94.25 94 GLY A O 1
ATOM 754 N N . ILE A 1 95 ? -2.895 6.927 22.665 1.00 93.00 95 ILE A N 1
ATOM 755 C CA . ILE A 1 95 ? -1.923 6.233 21.818 1.00 93.00 95 ILE A CA 1
ATOM 756 C C . ILE A 1 95 ? -0.976 7.282 21.222 1.00 93.00 95 ILE A C 1
ATOM 758 O O . ILE A 1 95 ? -1.419 8.298 20.691 1.00 93.00 95 ILE A O 1
ATOM 762 N N . GLU A 1 96 ? 0.331 7.037 21.308 1.00 91.12 96 GLU A N 1
ATOM 763 C CA . GLU A 1 96 ? 1.347 7.938 20.760 1.00 91.12 96 GLU A CA 1
ATOM 764 C C . GLU A 1 96 ? 1.263 8.009 19.228 1.00 91.12 96 GLU A C 1
ATOM 766 O O . GLU A 1 96 ? 1.234 6.988 18.537 1.00 91.12 96 GLU A O 1
ATOM 771 N N . LEU A 1 97 ? 1.248 9.232 18.700 1.00 87.81 97 LEU A N 1
ATOM 772 C CA . LEU A 1 97 ? 1.240 9.505 17.269 1.00 87.81 97 LEU A CA 1
ATOM 773 C C . LEU A 1 97 ? 2.660 9.789 16.780 1.00 87.81 97 LEU A C 1
ATOM 775 O O . LEU A 1 97 ? 3.318 10.702 17.277 1.00 87.81 97 LEU A O 1
ATOM 779 N N . CYS A 1 98 ? 3.109 9.046 15.765 1.00 84.38 98 CYS A N 1
ATOM 780 C CA . CYS A 1 98 ? 4.420 9.270 15.147 1.00 84.38 98 CYS A CA 1
ATOM 781 C C . CYS A 1 98 ? 4.508 10.636 14.449 1.00 84.38 98 CYS A C 1
ATOM 783 O O . CYS A 1 98 ? 5.564 11.260 14.446 1.00 84.38 98 CYS A O 1
ATOM 785 N N . GLU A 1 99 ? 3.398 11.106 13.877 1.00 81.81 99 GLU A N 1
ATOM 786 C CA . GLU A 1 99 ? 3.255 12.436 13.289 1.00 81.81 99 GLU A CA 1
ATOM 787 C C . GLU A 1 99 ? 1.841 12.981 13.523 1.00 81.81 99 GLU A C 1
ATOM 789 O O . GLU A 1 99 ? 0.885 12.223 13.690 1.00 81.81 99 GLU A O 1
ATOM 794 N N . LYS A 1 100 ? 1.704 14.312 13.516 1.00 78.19 100 LYS A N 1
ATOM 795 C CA . LYS A 1 100 ? 0.393 14.974 13.531 1.00 78.19 100 LYS A CA 1
ATOM 796 C C . LYS A 1 100 ? -0.272 14.870 12.163 1.00 78.19 100 LYS A C 1
ATOM 798 O O . LYS A 1 100 ? 0.425 14.838 11.147 1.00 78.19 100 LYS A O 1
ATOM 803 N N . LEU A 1 101 ? -1.605 14.900 12.138 1.00 76.12 101 LEU A N 1
ATOM 804 C CA . LEU A 1 101 ? -2.337 15.021 10.884 1.00 76.12 101 LEU A CA 1
ATOM 805 C C . LEU A 1 101 ? -1.877 16.290 10.150 1.00 76.12 101 LEU A C 1
ATOM 807 O O . LEU A 1 101 ? -1.851 17.376 10.734 1.00 76.12 101 LEU A O 1
ATOM 811 N N . ARG A 1 102 ? -1.482 16.152 8.885 1.00 71.50 102 ARG A N 1
ATOM 812 C CA . ARG A 1 102 ? -1.175 17.284 8.007 1.00 71.50 102 ARG A CA 1
ATOM 813 C C . ARG A 1 102 ? -2.263 17.352 6.948 1.00 71.50 102 ARG A C 1
ATOM 815 O O . ARG A 1 102 ? -2.533 16.347 6.295 1.00 71.50 102 ARG A O 1
ATOM 822 N N . GLU A 1 103 ? -2.858 18.524 6.758 1.00 57.97 103 GLU A N 1
ATOM 823 C CA . GLU A 1 103 ? -3.668 18.777 5.568 1.00 57.97 103 GLU A CA 1
ATOM 824 C C . GLU A 1 103 ? -2.764 18.638 4.337 1.00 57.97 103 GLU A C 1
ATOM 826 O O . GLU A 1 103 ? -1.659 19.191 4.299 1.00 57.97 103 GLU A O 1
ATOM 831 N N . GLN A 1 104 ? -3.199 17.865 3.340 1.00 48.88 104 GLN A N 1
ATOM 832 C CA . GLN A 1 104 ? -2.512 17.833 2.053 1.00 48.88 104 GLN A CA 1
ATOM 833 C C . GLN A 1 104 ? -2.595 19.237 1.444 1.00 48.88 104 GLN A C 1
ATOM 835 O O . GLN A 1 104 ? -3.676 19.697 1.082 1.00 48.88 104 GLN A O 1
ATOM 840 N N . ALA A 1 105 ? -1.457 19.926 1.348 1.00 36.00 105 ALA A N 1
ATOM 841 C CA . ALA A 1 105 ? -1.347 21.084 0.477 1.00 36.00 105 ALA A CA 1
ATOM 842 C C . ALA A 1 105 ? -1.578 20.597 -0.962 1.00 36.00 105 ALA A C 1
ATOM 844 O O . ALA A 1 105 ? -0.861 19.713 -1.432 1.00 36.00 105 ALA A O 1
ATOM 845 N N . ILE A 1 106 ? -2.631 21.128 -1.586 1.00 34.75 106 ILE A N 1
ATOM 846 C CA . ILE A 1 106 ? -3.008 20.905 -2.989 1.00 34.75 106 ILE A CA 1
ATOM 847 C C . ILE A 1 106 ? -1.884 21.385 -3.909 1.00 34.75 106 ILE A C 1
ATOM 849 O O . ILE A 1 106 ? -1.355 22.491 -3.644 1.00 34.75 106 ILE A O 1
#

Foldseek 3Di:
DDDAQFDPAWQEFEDEDQDALVVLVVVCVVVVHDDDSVPDDPAWDWNPDDDRYTYIYGNPPVDPPDDPDPDPDDRTDTDGPDVVSNQVSCVVVVHDDPDDDDDPDD

pLDDT: mean 88.9, std 12.72, range [34.75, 98.5]